Protein AF-A0AA39RZ47-F1 (afdb_monomer_lite)

Secondary structure (DSSP, 8-state):
--------THHHHHHHHHHHHHHHHHHHSHHHHHHHHHTTS-TTSHHHHHHHHHHHHHHHHHHHHHHHHIIIIIHHHHHHT-HHHHHHHHHHHHHHHHHHHHHHTTTS--PPP-

Structure (mmCIF, N/CA/C/O backbone):
data_AF-A0AA39RZ47-F1
#
_entry.id   AF-A0AA39RZ47-F1
#
loop_
_atom_site.group_PDB
_atom_site.id
_atom_site.type_symbol
_atom_site.label_atom_id
_atom_site.label_alt_id
_atom_site.label_comp_id
_atom_site.label_asym_id
_atom_site.label_entity_id
_atom_site.label_seq_id
_atom_site.pdbx_PDB_ins_code
_atom_site.Cartn_x
_atom_site.Cartn_y
_atom_site.Cartn_z
_atom_site.occupancy
_atom_site.B_iso_or_equiv
_atom_site.auth_seq_id
_atom_site.auth_comp_id
_atom_site.auth_asym_id
_atom_site.auth_atom_id
_atom_site.pdbx_PDB_model_num
ATOM 1 N N . MET A 1 1 ? 24.310 14.479 -41.919 1.00 37.38 1 MET A N 1
ATOM 2 C CA . MET A 1 1 ? 23.010 13.795 -42.087 1.00 37.38 1 MET A CA 1
ATOM 3 C C . MET A 1 1 ? 22.338 13.741 -40.722 1.00 37.38 1 MET A C 1
ATOM 5 O O . MET A 1 1 ? 22.718 12.920 -39.905 1.00 37.38 1 MET A O 1
ATOM 9 N N . GLN A 1 2 ? 21.445 14.691 -40.427 1.00 43.50 2 GLN A N 1
ATOM 10 C CA . GLN A 1 2 ? 20.649 14.699 -39.196 1.00 43.50 2 GLN A CA 1
ATOM 11 C C . GLN A 1 2 ? 19.280 14.099 -39.512 1.00 43.50 2 GLN A C 1
ATOM 13 O O . GLN A 1 2 ? 18.499 14.689 -40.256 1.00 43.50 2 GLN A O 1
ATOM 18 N N . THR A 1 3 ? 19.000 12.914 -38.982 1.00 48.84 3 THR A N 1
ATOM 19 C CA . THR A 1 3 ? 17.660 12.328 -39.005 1.00 48.84 3 THR A CA 1
ATOM 20 C C . THR A 1 3 ? 16.803 13.084 -37.996 1.00 48.84 3 THR A C 1
ATOM 22 O O . THR A 1 3 ? 17.005 12.964 -36.789 1.00 48.84 3 THR A O 1
ATOM 25 N N . ARG A 1 4 ? 15.864 13.909 -38.478 1.00 47.72 4 ARG A N 1
ATOM 26 C CA . ARG A 1 4 ? 14.827 14.503 -37.626 1.00 47.72 4 ARG A CA 1
ATOM 27 C C . ARG A 1 4 ? 14.024 13.363 -36.996 1.00 47.72 4 ARG A C 1
ATOM 29 O O . ARG A 1 4 ? 13.231 12.723 -37.680 1.00 47.72 4 ARG A O 1
ATOM 36 N N . HIS A 1 5 ? 14.228 13.115 -35.707 1.00 53.06 5 HIS A N 1
ATOM 37 C CA . HIS A 1 5 ? 13.298 12.321 -34.917 1.00 53.06 5 HIS A CA 1
ATOM 38 C C . HIS A 1 5 ? 11.962 13.067 -34.915 1.00 53.06 5 HIS A C 1
ATOM 40 O O . HIS A 1 5 ? 11.872 14.185 -34.410 1.00 53.06 5 HIS A O 1
ATOM 46 N N . HIS A 1 6 ? 10.937 12.484 -35.530 1.00 51.72 6 HIS A N 1
ATOM 47 C CA . HIS A 1 6 ? 9.568 12.956 -35.376 1.00 51.72 6 HIS A CA 1
ATOM 48 C C . HIS A 1 6 ? 9.210 12.716 -33.904 1.00 51.72 6 HIS A C 1
ATOM 50 O O . HIS A 1 6 ? 8.929 11.586 -33.510 1.00 51.72 6 HIS A O 1
ATOM 56 N N . VAL A 1 7 ? 9.346 13.742 -33.058 1.00 60.72 7 VAL A N 1
ATOM 57 C CA . VAL A 1 7 ? 9.011 13.644 -31.635 1.00 60.72 7 VAL A CA 1
ATOM 58 C C . VAL A 1 7 ? 7.504 13.440 -31.559 1.00 60.72 7 VAL A C 1
ATOM 60 O O . VAL A 1 7 ? 6.725 14.379 -31.699 1.00 60.72 7 VAL A O 1
ATOM 63 N N . SER A 1 8 ? 7.088 12.185 -31.411 1.00 63.25 8 SER A N 1
ATOM 64 C CA . SER A 1 8 ? 5.713 11.827 -31.090 1.00 63.25 8 SER A CA 1
ATOM 65 C C . SER A 1 8 ? 5.390 12.431 -29.722 1.00 63.25 8 SER A C 1
ATOM 67 O O . SER A 1 8 ? 5.779 11.884 -28.691 1.00 63.25 8 SER A O 1
ATOM 69 N N . THR A 1 9 ? 4.679 13.560 -29.706 1.00 70.44 9 THR A N 1
ATOM 70 C CA . THR A 1 9 ? 4.239 14.247 -28.479 1.00 70.44 9 THR A CA 1
ATOM 71 C C . THR A 1 9 ? 3.333 13.372 -27.614 1.00 70.44 9 THR A C 1
ATOM 73 O O . THR A 1 9 ? 3.217 13.602 -26.417 1.00 70.44 9 THR A O 1
ATOM 76 N N . THR A 1 10 ? 2.738 12.325 -28.189 1.00 76.38 10 THR A N 1
ATOM 77 C CA . THR A 1 10 ? 1.824 11.405 -27.509 1.00 76.38 10 THR A CA 1
ATOM 78 C C . THR A 1 10 ? 2.497 10.600 -26.394 1.00 76.38 10 THR A C 1
ATOM 80 O O . THR A 1 10 ? 1.900 10.417 -25.340 1.00 76.38 10 THR A O 1
ATOM 83 N N . GLN A 1 11 ? 3.743 10.151 -26.580 1.00 79.62 11 GLN A N 1
ATOM 84 C CA . GLN A 1 11 ? 4.447 9.320 -25.591 1.00 79.62 11 GLN A CA 1
ATOM 85 C C . GLN A 1 11 ? 4.677 10.038 -24.245 1.00 79.62 11 GLN A C 1
ATOM 87 O O . GLN A 1 11 ? 4.259 9.498 -23.220 1.00 79.62 11 GLN A O 1
ATOM 92 N N . PRO A 1 12 ? 5.265 11.251 -24.199 1.00 85.19 12 PRO A N 1
ATOM 93 C CA . PRO A 1 12 ? 5.453 11.962 -22.935 1.00 85.19 12 PRO A CA 1
ATOM 94 C C . PRO A 1 12 ? 4.130 12.418 -22.305 1.00 85.19 12 PRO A C 1
ATOM 96 O O . PRO A 1 12 ? 4.015 12.428 -21.083 1.00 85.19 12 PRO A O 1
ATOM 99 N N . THR A 1 13 ? 3.110 12.761 -23.101 1.00 87.44 13 THR A N 1
ATOM 100 C CA . THR A 1 13 ? 1.794 13.146 -22.566 1.00 87.44 13 THR A CA 1
ATOM 101 C C . THR A 1 13 ? 1.115 11.991 -21.835 1.00 87.44 13 THR A C 1
ATOM 103 O O . THR A 1 13 ? 0.609 12.197 -20.735 1.00 87.44 13 THR A O 1
ATOM 106 N N . VAL A 1 14 ? 1.141 10.784 -22.407 1.00 88.56 14 VAL A N 1
ATOM 107 C CA . VAL A 1 14 ? 0.573 9.588 -21.763 1.00 88.56 14 VAL A CA 1
ATOM 108 C C . VAL A 1 14 ? 1.311 9.282 -20.458 1.00 88.56 14 VAL A C 1
ATOM 110 O O . VAL A 1 14 ? 0.671 9.138 -19.422 1.00 88.56 14 VAL A O 1
ATOM 113 N N . MET A 1 15 ? 2.647 9.326 -20.462 1.00 86.44 15 MET A N 1
ATOM 114 C CA . MET A 1 15 ? 3.446 9.120 -19.245 1.00 86.44 15 MET A CA 1
ATOM 115 C C . MET A 1 15 ? 3.107 10.125 -18.134 1.00 86.44 15 MET A C 1
ATOM 117 O O . MET A 1 15 ? 2.984 9.749 -16.971 1.00 86.44 15 MET A O 1
ATOM 121 N N . LEU A 1 16 ? 2.933 11.407 -18.473 1.00 90.81 16 LEU A N 1
ATOM 122 C CA . LEU A 1 16 ? 2.564 12.437 -17.497 1.00 90.81 16 LEU A CA 1
ATOM 123 C C . LEU A 1 16 ? 1.147 12.236 -16.944 1.00 90.81 16 LEU A C 1
ATOM 125 O O . LEU A 1 16 ? 0.925 12.449 -15.750 1.00 90.81 16 LEU A O 1
ATOM 129 N N . MET A 1 17 ? 0.200 11.809 -17.782 1.00 92.69 17 MET A N 1
ATOM 130 C CA . MET A 1 17 ? -1.153 11.465 -17.337 1.00 92.69 17 MET A CA 1
ATOM 131 C C . MET A 1 17 ? -1.136 10.276 -16.369 1.00 92.69 17 MET A C 1
ATOM 133 O O . MET A 1 17 ? -1.723 10.368 -15.289 1.00 92.69 17 MET A O 1
ATOM 137 N N . ASP A 1 18 ? -0.415 9.205 -16.704 1.00 88.12 18 ASP A N 1
ATOM 138 C CA . ASP A 1 18 ? -0.309 8.004 -15.868 1.00 88.12 18 ASP A CA 1
ATOM 139 C C . ASP A 1 18 ? 0.329 8.310 -14.504 1.00 88.12 18 ASP A C 1
ATOM 141 O O . ASP A 1 18 ? -0.173 7.886 -13.458 1.00 88.12 18 ASP A O 1
ATOM 145 N N . LEU A 1 19 ? 1.394 9.118 -14.486 1.00 88.38 19 LEU A N 1
ATOM 146 C CA . LEU A 1 19 ? 2.033 9.580 -13.249 1.00 88.38 19 LEU A CA 1
ATOM 147 C C . LEU A 1 19 ? 1.099 10.460 -12.404 1.00 88.38 19 LEU A C 1
ATOM 149 O O . LEU A 1 19 ? 1.082 10.343 -11.173 1.00 88.38 19 LEU A O 1
ATOM 153 N N . GLY A 1 20 ? 0.296 11.311 -13.048 1.00 93.00 20 GLY A N 1
ATOM 154 C CA . GLY A 1 20 ? -0.728 12.116 -12.383 1.00 93.00 20 GLY A CA 1
ATOM 155 C C . GLY A 1 20 ? -1.781 11.246 -11.691 1.00 93.00 20 GLY A C 1
ATOM 156 O O . GLY A 1 20 ? -2.050 11.422 -10.500 1.00 93.00 20 GLY A O 1
ATOM 157 N N . LEU A 1 21 ? -2.314 10.247 -12.397 1.00 89.50 21 LEU A N 1
ATOM 158 C CA . LEU A 1 21 ? -3.287 9.293 -11.853 1.00 89.50 21 LEU A CA 1
ATOM 159 C C . LEU A 1 21 ? -2.702 8.455 -10.704 1.00 89.50 21 LEU A C 1
ATOM 161 O O . LEU A 1 21 ? -3.349 8.285 -9.665 1.00 89.50 21 LEU A O 1
ATOM 165 N N . LEU A 1 22 ? -1.460 7.978 -10.840 1.00 87.81 22 LEU A N 1
ATOM 166 C CA . LEU A 1 22 ? -0.765 7.219 -9.795 1.00 87.81 22 LEU A CA 1
ATOM 167 C C . LEU A 1 22 ? -0.558 8.047 -8.517 1.00 87.81 22 LEU A C 1
ATOM 169 O O . LEU A 1 22 ? -0.702 7.529 -7.402 1.00 87.81 22 LEU A O 1
ATOM 173 N N . SER A 1 23 ? -0.250 9.335 -8.675 1.00 88.75 23 SER A N 1
ATOM 174 C CA . SER A 1 23 ? -0.071 10.268 -7.562 1.00 88.75 23 SER A CA 1
ATOM 175 C C . SER A 1 23 ? -1.383 10.499 -6.815 1.00 88.75 23 SER A C 1
ATOM 177 O O . SER A 1 23 ? -1.416 10.405 -5.586 1.00 88.75 23 SER A O 1
ATOM 179 N N . ILE A 1 24 ? -2.487 10.719 -7.536 1.00 90.19 24 ILE A N 1
ATOM 180 C CA . ILE A 1 24 ? -3.821 10.870 -6.934 1.00 90.19 24 ILE A CA 1
ATOM 181 C C . ILE A 1 24 ? -4.193 9.608 -6.144 1.00 90.19 24 ILE A C 1
ATOM 183 O O . ILE A 1 24 ? -4.584 9.700 -4.978 1.00 90.19 24 ILE A O 1
ATOM 187 N N . ARG A 1 25 ? -3.986 8.419 -6.728 1.00 84.00 25 ARG A N 1
ATOM 188 C CA . ARG A 1 25 ? -4.255 7.133 -6.063 1.00 84.00 25 ARG A CA 1
ATOM 189 C C . ARG A 1 25 ? -3.485 6.984 -4.749 1.00 84.00 25 ARG A C 1
ATOM 191 O O . ARG A 1 25 ? -4.061 6.600 -3.735 1.00 84.00 25 ARG A O 1
ATOM 198 N N . SER A 1 26 ? -2.188 7.283 -4.762 1.00 81.44 26 SER A N 1
ATOM 199 C CA . SER A 1 26 ? -1.297 7.049 -3.614 1.00 81.44 26 SER A CA 1
ATOM 200 C C . SER A 1 26 ? -1.620 7.937 -2.408 1.00 81.44 26 SER A C 1
ATOM 202 O O . SER A 1 26 ? -1.397 7.530 -1.265 1.00 81.44 26 SER A O 1
ATOM 204 N N . ASN A 1 27 ? -2.166 9.129 -2.659 1.00 82.94 27 ASN A N 1
ATOM 205 C CA . ASN A 1 27 ? -2.576 10.072 -1.621 1.00 82.94 27 ASN A CA 1
ATOM 206 C C . ASN A 1 27 ? -4.019 9.831 -1.146 1.00 82.94 27 ASN A C 1
ATOM 208 O O . ASN A 1 27 ? -4.309 10.013 0.033 1.00 82.94 27 ASN A O 1
ATOM 212 N N . GLY A 1 28 ? -4.909 9.366 -2.028 1.00 80.44 28 GLY A N 1
ATOM 213 C CA . GLY A 1 28 ? -6.326 9.169 -1.711 1.00 80.44 28 GLY A CA 1
ATOM 214 C C . GLY A 1 28 ? -6.635 7.978 -0.797 1.00 80.44 28 GLY A C 1
ATOM 215 O O . GLY A 1 28 ? -7.637 8.016 -0.094 1.00 80.44 28 GLY A O 1
ATOM 216 N N . ILE A 1 29 ? -5.793 6.934 -0.770 1.00 80.81 29 ILE A N 1
ATOM 217 C CA . ILE A 1 29 ? -6.080 5.690 -0.019 1.00 80.81 29 ILE A CA 1
ATOM 218 C C . ILE A 1 29 ? -5.845 5.820 1.493 1.00 80.81 29 ILE A C 1
ATOM 220 O O . ILE A 1 29 ? -6.579 5.271 2.313 1.00 80.81 29 ILE A O 1
ATOM 224 N N . ARG A 1 30 ? -4.816 6.577 1.872 1.00 77.00 30 ARG A N 1
ATOM 225 C CA . ARG A 1 30 ? -4.319 6.664 3.250 1.00 77.00 30 ARG A CA 1
ATOM 226 C C . ARG A 1 30 ? -5.303 7.279 4.263 1.00 77.00 30 ARG A C 1
ATOM 228 O O . ARG A 1 30 ? -5.373 6.737 5.364 1.00 77.00 30 ARG A O 1
ATOM 235 N N . PRO A 1 31 ? -6.055 8.359 3.960 1.00 80.94 31 PRO A N 1
ATOM 236 C CA . PRO A 1 31 ? -6.888 9.015 4.969 1.00 80.94 31 PRO A CA 1
ATOM 237 C C . PRO A 1 31 ? -8.175 8.258 5.323 1.00 80.94 31 PRO A C 1
ATOM 239 O O . PRO A 1 31 ? -8.716 8.505 6.395 1.00 80.94 31 PRO A O 1
ATOM 242 N N . TYR A 1 32 ? -8.677 7.353 4.472 1.00 81.06 32 TYR A N 1
ATOM 243 C CA . TYR A 1 32 ? -9.939 6.650 4.749 1.00 81.06 32 TYR A CA 1
ATOM 244 C C . TYR A 1 32 ? -9.755 5.269 5.381 1.00 81.06 32 TYR A C 1
ATOM 246 O O . TYR A 1 32 ? -10.632 4.819 6.112 1.00 81.06 32 TYR A O 1
ATOM 254 N N . ILE A 1 33 ? -8.642 4.585 5.099 1.00 84.31 33 ILE A N 1
ATOM 255 C CA . ILE A 1 33 ? -8.501 3.166 5.448 1.00 84.31 33 ILE A CA 1
ATOM 256 C C . ILE A 1 33 ? -8.335 2.953 6.956 1.00 84.31 33 ILE A C 1
ATOM 258 O O . ILE A 1 33 ? -9.057 2.158 7.545 1.00 84.31 33 ILE A O 1
ATOM 262 N N . ILE A 1 34 ? -7.467 3.735 7.605 1.00 87.50 34 ILE A N 1
ATOM 263 C CA . ILE A 1 34 ? -7.174 3.573 9.036 1.00 87.50 34 ILE A CA 1
ATOM 264 C C . ILE A 1 34 ? -8.406 3.894 9.903 1.00 87.50 34 ILE A C 1
ATOM 266 O O . ILE A 1 34 ? -8.728 3.084 10.771 1.00 87.50 34 ILE A O 1
ATOM 270 N N . PRO A 1 35 ? -9.139 5.009 9.689 1.00 87.38 35 PRO A N 1
ATOM 271 C CA . PRO A 1 35 ? -10.361 5.267 10.449 1.00 87.38 35 PRO A CA 1
ATOM 272 C C . PRO A 1 35 ? -11.443 4.209 10.215 1.00 87.38 35 PRO A C 1
ATOM 274 O O . PRO A 1 35 ? -12.128 3.834 11.161 1.00 87.38 35 PRO A O 1
ATOM 277 N N . PHE A 1 36 ? -11.585 3.708 8.983 1.00 85.12 36 PHE A N 1
ATOM 278 C CA . PHE A 1 36 ? -1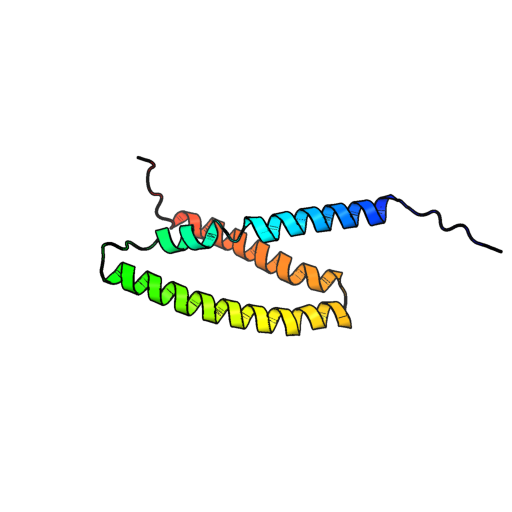2.544 2.650 8.664 1.00 85.12 36 PHE A CA 1
ATOM 279 C C . PHE A 1 36 ? -12.228 1.343 9.399 1.00 85.12 36 PHE A C 1
ATOM 281 O O . PHE A 1 36 ? -13.130 0.742 9.981 1.00 85.12 36 PHE A O 1
ATOM 288 N N . ASP A 1 37 ? -10.959 0.930 9.414 1.00 85.88 37 ASP A N 1
ATOM 289 C CA . ASP A 1 37 ? -10.522 -0.289 10.098 1.00 85.88 37 ASP A CA 1
ATOM 290 C C . ASP A 1 37 ? -10.674 -0.167 11.621 1.00 85.88 37 ASP A C 1
ATOM 292 O O . ASP A 1 37 ? -11.156 -1.090 12.276 1.00 85.88 37 ASP A O 1
ATOM 296 N N . VAL A 1 38 ? -10.338 0.993 12.196 1.00 87.56 38 VAL A N 1
ATOM 297 C CA . VAL A 1 38 ? -10.513 1.253 13.636 1.00 87.56 38 VAL A CA 1
ATOM 298 C C . VAL A 1 38 ? -11.993 1.306 14.025 1.00 87.56 38 VAL A C 1
ATOM 300 O O . VAL A 1 38 ? -12.349 0.831 15.100 1.00 87.56 38 VAL A O 1
ATOM 303 N N . ASN A 1 39 ? -12.872 1.799 13.146 1.00 86.50 39 ASN A N 1
ATOM 304 C CA . ASN A 1 39 ? -14.321 1.843 13.378 1.00 86.50 39 ASN A CA 1
ATOM 305 C C . ASN A 1 39 ? -14.969 0.445 13.474 1.00 86.50 39 ASN A C 1
ATOM 307 O O . ASN A 1 39 ? -16.143 0.334 13.818 1.00 86.50 39 ASN A O 1
ATOM 311 N N . GLN A 1 40 ? -14.234 -0.631 13.177 1.00 84.12 40 GLN A N 1
ATOM 312 C CA . GLN A 1 40 ? -14.709 -2.003 13.390 1.00 84.12 40 GLN A CA 1
ATOM 313 C C . GLN A 1 40 ? -14.656 -2.439 14.859 1.00 84.12 40 GLN A C 1
ATOM 315 O O . GLN A 1 40 ? -15.275 -3.440 15.216 1.00 84.12 40 GLN A O 1
ATOM 320 N N . PHE A 1 41 ? -13.929 -1.708 15.704 1.00 86.75 41 PHE A N 1
ATOM 321 C CA . PHE A 1 41 ? -13.775 -1.997 17.125 1.00 86.75 41 PHE A CA 1
ATOM 322 C C . PHE A 1 41 ? -14.592 -1.007 17.958 1.00 86.75 41 PHE A C 1
ATOM 324 O O . PHE A 1 41 ? -14.589 0.190 17.681 1.00 86.75 41 PHE A O 1
ATOM 331 N N . ASP A 1 42 ? -15.264 -1.491 19.004 1.00 87.06 42 ASP A N 1
ATOM 332 C CA . ASP A 1 42 ? -16.003 -0.634 19.935 1.00 87.06 42 ASP A CA 1
ATOM 333 C C . ASP A 1 42 ? -15.077 -0.126 21.061 1.00 87.06 42 ASP A C 1
ATOM 335 O O . ASP A 1 42 ? -14.700 -0.913 21.939 1.00 87.06 42 ASP A O 1
ATOM 339 N N . PRO A 1 43 ? -14.719 1.173 21.092 1.00 83.31 43 PRO A N 1
ATOM 340 C CA . PRO A 1 43 ? -13.807 1.721 22.094 1.00 83.31 43 PRO A CA 1
ATOM 341 C C . PRO A 1 43 ? -14.411 1.785 23.504 1.00 83.31 43 PRO A C 1
ATOM 343 O O . PRO A 1 43 ? -13.678 2.016 24.462 1.00 83.31 43 PRO A O 1
ATOM 346 N N . THR A 1 44 ? -15.728 1.604 23.652 1.00 86.12 44 THR A N 1
ATOM 347 C CA . THR A 1 44 ? -16.407 1.627 24.958 1.00 86.12 44 THR A CA 1
ATOM 348 C C . THR A 1 44 ? -16.233 0.322 25.737 1.00 86.12 44 THR A C 1
ATOM 350 O O . THR A 1 44 ? -16.464 0.284 26.946 1.00 86.12 44 THR A O 1
ATOM 353 N N . THR A 1 45 ? -15.774 -0.737 25.065 1.00 89.31 45 THR A N 1
ATOM 354 C CA . THR A 1 45 ? -15.485 -2.044 25.663 1.00 89.31 45 THR A CA 1
ATOM 355 C C . THR A 1 45 ? -13.985 -2.210 25.914 1.00 89.31 45 THR A C 1
ATOM 357 O O . THR A 1 45 ? -13.152 -1.795 25.105 1.00 89.31 45 THR A O 1
ATOM 360 N N . GLU A 1 46 ? -13.608 -2.859 27.021 1.00 87.88 46 GLU A N 1
ATOM 361 C CA . GLU A 1 46 ? -12.194 -3.143 27.320 1.00 87.88 46 GLU A CA 1
ATOM 362 C C . GLU A 1 46 ? -11.549 -4.021 26.229 1.00 87.88 46 GLU A C 1
ATOM 364 O O . GLU A 1 46 ? -10.382 -3.839 25.874 1.00 87.88 46 GLU A O 1
ATOM 369 N N . GLU A 1 47 ? -12.324 -4.946 25.656 1.00 87.00 47 GLU A N 1
ATOM 370 C CA . GLU A 1 47 ? -11.892 -5.813 24.557 1.00 87.00 47 GLU A CA 1
ATOM 371 C C . GLU A 1 47 ? -11.636 -5.026 23.265 1.00 87.00 47 GLU A C 1
ATOM 373 O O . GLU A 1 47 ? -10.600 -5.222 22.627 1.00 87.00 47 GLU A O 1
ATOM 378 N N . GLY A 1 48 ? -12.517 -4.088 22.901 1.00 86.50 48 GLY A N 1
ATOM 379 C CA . GLY A 1 48 ? -12.338 -3.252 21.715 1.00 86.50 48 GLY A CA 1
ATOM 380 C C . GLY A 1 48 ? -11.173 -2.270 21.849 1.00 86.50 48 GLY A C 1
ATOM 381 O O . GLY A 1 48 ? -10.382 -2.140 20.915 1.00 86.50 48 GLY A O 1
ATOM 382 N N . ALA A 1 49 ? -10.966 -1.670 23.027 1.00 87.12 49 ALA A N 1
ATOM 383 C 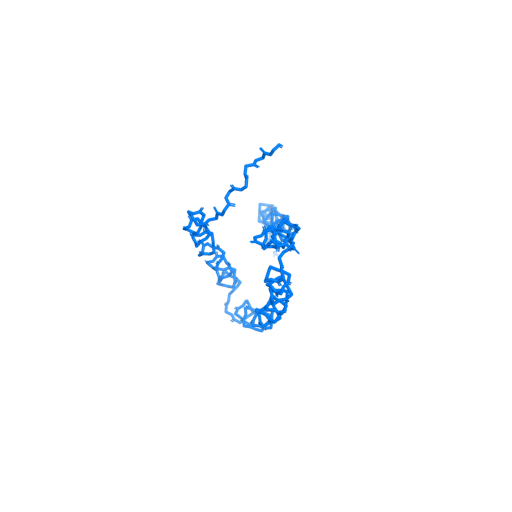CA . ALA A 1 49 ? -9.801 -0.820 23.291 1.00 87.12 49 ALA A CA 1
ATOM 384 C C . ALA A 1 49 ? -8.467 -1.590 23.165 1.00 87.12 49 ALA A C 1
ATOM 386 O O . ALA A 1 49 ? -7.510 -1.097 22.557 1.00 87.12 49 ALA A O 1
ATOM 387 N N . LYS A 1 50 ? -8.405 -2.831 23.674 1.00 91.00 50 LYS A N 1
ATOM 388 C CA . LYS A 1 50 ? -7.249 -3.728 23.473 1.00 91.00 50 LYS A CA 1
ATOM 389 C C . LYS A 1 50 ? -7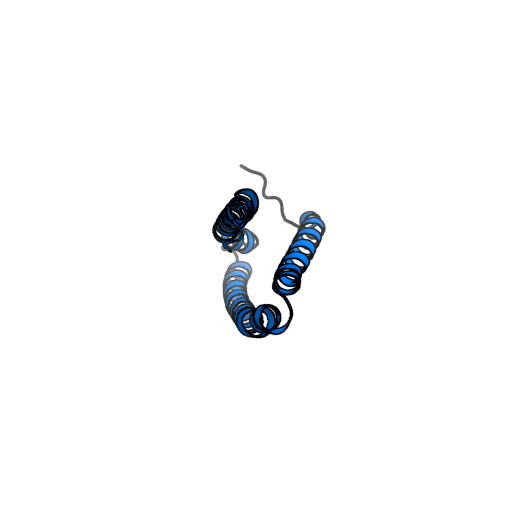.078 -4.119 22.002 1.00 91.00 50 LYS A C 1
ATOM 391 O O . LYS A 1 50 ? -5.946 -4.150 21.514 1.00 91.00 50 LYS A O 1
ATOM 396 N N . GLY A 1 51 ? -8.182 -4.370 21.296 1.00 88.81 51 GLY A N 1
ATOM 397 C CA . GLY A 1 51 ? -8.206 -4.670 19.863 1.00 88.81 51 GLY A CA 1
ATOM 398 C C . GLY A 1 51 ? -7.588 -3.558 19.015 1.00 88.81 51 GLY A C 1
ATOM 399 O O . GLY A 1 51 ? -6.716 -3.838 18.196 1.00 88.81 51 GLY A O 1
ATOM 400 N N . ILE A 1 52 ? -7.941 -2.296 19.281 1.00 89.44 52 ILE A N 1
ATOM 401 C CA . ILE A 1 52 ? -7.384 -1.123 18.584 1.00 89.44 52 ILE A CA 1
ATOM 402 C C . ILE A 1 52 ? -5.866 -1.019 18.795 1.00 89.44 52 ILE A C 1
ATOM 404 O O . ILE A 1 52 ? -5.117 -0.811 17.840 1.00 89.44 52 ILE A O 1
ATOM 408 N N . ASN A 1 53 ? -5.382 -1.197 20.028 1.00 89.38 53 ASN A N 1
ATOM 409 C CA . ASN A 1 53 ? -3.945 -1.128 20.307 1.00 89.38 53 ASN A CA 1
ATOM 410 C C . ASN A 1 53 ? -3.167 -2.265 19.616 1.00 89.38 53 ASN A C 1
ATOM 412 O O . ASN A 1 53 ? -2.108 -2.042 19.027 1.00 89.38 53 ASN A O 1
ATOM 416 N N . SER A 1 54 ? -3.717 -3.484 19.636 1.00 90.75 54 SER A N 1
ATOM 417 C CA . SER A 1 54 ? -3.138 -4.629 18.924 1.00 90.75 54 SER A CA 1
ATOM 418 C C . SER A 1 54 ? -3.138 -4.417 17.407 1.00 90.75 54 SER A C 1
ATOM 420 O O . SER A 1 54 ? -2.140 -4.716 16.750 1.00 90.75 54 SER A O 1
ATOM 422 N N . PHE A 1 55 ? -4.211 -3.834 16.861 1.00 90.81 55 PHE A N 1
ATOM 423 C CA . PHE A 1 55 ? -4.316 -3.477 15.449 1.00 90.81 55 PHE A CA 1
ATOM 424 C C . PHE A 1 55 ? -3.183 -2.542 15.026 1.00 90.81 55 PHE A C 1
ATOM 426 O O . PHE A 1 55 ? -2.473 -2.854 14.073 1.00 90.81 55 PHE A O 1
ATOM 433 N N . PHE A 1 56 ? -2.951 -1.445 15.755 1.00 90.56 56 PHE A N 1
ATOM 434 C CA . PHE A 1 56 ? -1.864 -0.521 15.421 1.00 90.56 56 PHE A CA 1
ATOM 435 C C . PHE A 1 56 ? -0.491 -1.188 15.501 1.00 90.56 56 PHE A C 1
ATOM 437 O O . PHE A 1 56 ? 0.320 -1.005 14.593 1.00 90.56 56 PHE A O 1
ATOM 444 N N . TYR A 1 57 ? -0.235 -1.995 16.533 1.00 92.75 57 TYR A N 1
ATOM 445 C CA . TYR A 1 57 ? 1.026 -2.728 16.657 1.00 92.75 57 TYR A CA 1
ATOM 446 C C . TYR A 1 57 ? 1.286 -3.623 15.433 1.00 92.75 57 TYR A C 1
ATOM 448 O O . TYR A 1 57 ? 2.305 -3.475 14.757 1.00 92.75 57 TYR A O 1
ATOM 456 N N . TRP A 1 58 ? 0.329 -4.489 15.085 1.00 92.94 58 TRP A N 1
ATOM 457 C CA . TRP A 1 58 ? 0.446 -5.375 13.924 1.00 92.94 58 TRP A CA 1
ATOM 458 C C . TRP A 1 58 ? 0.494 -4.616 12.595 1.00 92.94 58 TRP A C 1
ATOM 460 O O . TRP A 1 58 ? 1.244 -5.000 11.694 1.00 92.94 58 TRP A O 1
ATOM 470 N N . TYR A 1 59 ? -0.255 -3.522 12.465 1.00 91.56 59 TYR A N 1
ATOM 471 C CA . TYR A 1 59 ? -0.241 -2.671 11.279 1.00 91.56 59 TYR A CA 1
ATOM 472 C C . TYR A 1 59 ? 1.158 -2.093 11.020 1.00 91.56 59 TYR A C 1
ATOM 474 O O . TYR A 1 59 ? 1.692 -2.238 9.920 1.00 91.56 59 TYR A O 1
ATOM 482 N N . TYR A 1 60 ? 1.806 -1.505 12.031 1.00 92.44 60 TYR A N 1
ATOM 483 C CA . TYR A 1 60 ? 3.150 -0.941 11.863 1.00 92.44 60 TYR A CA 1
ATOM 484 C C . TYR A 1 60 ? 4.207 -2.011 11.583 1.00 92.44 60 TYR A C 1
ATOM 486 O O . TYR A 1 60 ? 5.072 -1.807 10.724 1.00 92.44 60 TYR A O 1
ATOM 494 N N . THR A 1 61 ? 4.130 -3.165 12.251 1.00 95.50 61 THR A N 1
ATOM 495 C CA . THR A 1 61 ? 5.047 -4.284 11.993 1.00 95.50 61 THR A CA 1
ATOM 496 C C . THR A 1 61 ? 4.913 -4.793 10.558 1.00 95.50 61 THR A C 1
ATOM 498 O O . THR A 1 61 ? 5.913 -4.904 9.849 1.00 95.50 61 THR A O 1
ATOM 501 N N . THR A 1 62 ? 3.689 -5.056 10.094 1.00 94.06 62 THR A N 1
ATOM 502 C CA . THR A 1 62 ? 3.446 -5.591 8.744 1.00 94.06 62 THR A CA 1
ATOM 503 C C . THR A 1 62 ? 3.823 -4.594 7.652 1.00 94.06 62 THR A C 1
ATOM 505 O O . THR A 1 62 ? 4.524 -4.971 6.715 1.00 94.06 62 THR A O 1
ATOM 508 N N . ILE A 1 63 ? 3.455 -3.315 7.788 1.00 92.56 63 ILE A N 1
ATOM 509 C CA . ILE A 1 63 ? 3.833 -2.268 6.828 1.00 92.56 63 ILE A CA 1
ATOM 510 C C . ILE A 1 63 ? 5.351 -2.127 6.728 1.00 92.56 63 ILE A C 1
ATOM 512 O O . ILE A 1 63 ? 5.877 -2.016 5.622 1.00 92.56 63 ILE A O 1
ATOM 516 N N . THR A 1 64 ? 6.068 -2.183 7.851 1.00 95.44 64 THR A N 1
ATOM 517 C CA . THR A 1 64 ? 7.536 -2.107 7.847 1.00 95.44 64 THR A CA 1
ATOM 518 C C . THR A 1 64 ? 8.146 -3.265 7.055 1.00 95.44 64 THR A C 1
ATOM 520 O O . THR A 1 64 ? 8.995 -3.042 6.193 1.00 95.44 64 THR A O 1
ATOM 523 N N . VAL A 1 65 ? 7.673 -4.494 7.278 1.00 96.06 65 VAL A N 1
ATOM 524 C CA . VAL A 1 65 ? 8.131 -5.679 6.533 1.00 96.06 65 VAL A CA 1
ATOM 525 C C . VAL A 1 65 ? 7.806 -5.563 5.041 1.00 96.06 65 VAL A C 1
ATOM 527 O O . VAL A 1 65 ? 8.671 -5.811 4.202 1.00 96.06 65 VAL A O 1
ATOM 530 N N . VAL A 1 66 ? 6.589 -5.139 4.691 1.00 93.62 66 VAL A N 1
ATOM 531 C CA . VAL A 1 66 ? 6.173 -4.952 3.292 1.00 93.62 66 VAL A CA 1
ATOM 532 C C . VAL A 1 66 ? 7.033 -3.901 2.595 1.00 93.62 66 VAL A C 1
ATOM 534 O O . VAL A 1 66 ? 7.444 -4.120 1.455 1.00 93.62 66 VAL A O 1
ATOM 537 N N . ILE A 1 67 ? 7.338 -2.785 3.263 1.00 93.94 67 ILE A N 1
ATOM 538 C CA . ILE A 1 67 ? 8.210 -1.743 2.713 1.00 93.94 67 ILE A CA 1
ATOM 539 C C . ILE A 1 67 ? 9.604 -2.312 2.459 1.00 93.94 67 ILE A C 1
ATOM 541 O O . ILE A 1 67 ? 10.088 -2.153 1.347 1.00 93.94 67 ILE A O 1
ATOM 545 N N . LEU A 1 68 ? 10.208 -3.022 3.418 1.00 95.62 68 LEU A N 1
ATOM 546 C CA . LEU A 1 68 ? 11.531 -3.641 3.243 1.00 95.62 68 LEU A CA 1
ATOM 547 C C . LEU A 1 68 ? 11.574 -4.594 2.040 1.00 95.62 68 LEU A C 1
ATOM 549 O O . LEU A 1 68 ? 12.504 -4.542 1.233 1.00 95.62 68 LEU A O 1
ATOM 553 N N . ILE A 1 69 ? 10.553 -5.442 1.893 1.00 93.31 69 ILE A N 1
ATOM 554 C CA . ILE A 1 69 ? 10.454 -6.372 0.762 1.00 93.31 69 ILE A CA 1
ATOM 555 C C . ILE A 1 69 ? 10.280 -5.599 -0.545 1.00 93.31 69 ILE A C 1
ATOM 557 O O . ILE A 1 69 ? 10.958 -5.889 -1.524 1.00 93.31 69 ILE A O 1
ATOM 561 N N . THR A 1 70 ? 9.404 -4.596 -0.571 1.00 92.06 70 THR A N 1
ATOM 562 C CA . THR A 1 70 ? 9.107 -3.820 -1.782 1.00 92.06 70 THR A CA 1
ATOM 563 C C . THR A 1 70 ? 10.328 -3.029 -2.244 1.00 92.06 70 THR A C 1
ATOM 565 O O . THR A 1 70 ? 10.695 -3.090 -3.415 1.00 92.06 70 THR A O 1
ATOM 568 N N . THR A 1 71 ? 11.001 -2.327 -1.332 1.00 91.69 71 THR A N 1
ATOM 569 C CA . THR A 1 71 ? 12.182 -1.518 -1.660 1.00 91.69 71 THR A CA 1
ATOM 570 C C . THR A 1 71 ? 13.389 -2.358 -2.060 1.00 91.69 71 THR A C 1
ATOM 572 O O . THR A 1 71 ? 14.251 -1.848 -2.765 1.00 91.69 71 THR A O 1
ATOM 575 N N . THR A 1 72 ? 13.449 -3.633 -1.664 1.00 92.38 72 THR A N 1
ATOM 576 C CA . THR A 1 72 ? 14.548 -4.534 -2.041 1.00 92.38 72 THR A CA 1
ATOM 577 C C . THR A 1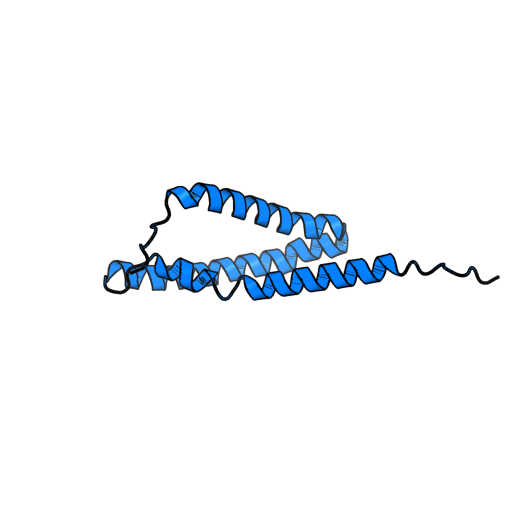 72 ? 14.202 -5.349 -3.287 1.00 92.38 72 THR A C 1
ATOM 579 O O . THR A 1 72 ? 14.880 -5.263 -4.305 1.00 92.38 72 THR A O 1
ATOM 582 N N . MET A 1 73 ? 13.124 -6.133 -3.235 1.00 90.12 73 MET A N 1
ATOM 583 C CA . MET A 1 73 ? 12.774 -7.117 -4.260 1.00 90.12 73 MET A CA 1
ATOM 584 C C . MET A 1 73 ? 12.141 -6.478 -5.498 1.00 90.12 73 MET A C 1
ATOM 586 O O . MET A 1 73 ? 12.542 -6.787 -6.617 1.00 90.12 73 MET A O 1
ATOM 590 N N . VAL A 1 74 ? 11.162 -5.582 -5.324 1.00 88.75 74 VAL A N 1
ATOM 591 C CA . VAL A 1 74 ? 10.457 -4.976 -6.470 1.00 88.75 74 VAL A CA 1
ATOM 592 C C . VAL A 1 74 ? 11.383 -4.021 -7.214 1.00 88.75 74 VAL A C 1
ATOM 594 O O . VAL A 1 74 ? 11.430 -4.064 -8.441 1.00 88.75 74 VAL A O 1
ATOM 597 N N . VAL A 1 75 ? 12.173 -3.229 -6.485 1.00 90.69 75 VAL A N 1
ATOM 598 C CA . VAL A 1 75 ? 13.187 -2.349 -7.089 1.00 90.69 75 VAL A CA 1
ATOM 599 C C . VAL A 1 75 ? 14.234 -3.165 -7.847 1.00 90.69 75 VAL A C 1
ATOM 601 O O . VAL A 1 75 ? 14.562 -2.817 -8.977 1.00 90.69 75 VAL A O 1
ATOM 604 N N . TYR A 1 76 ? 14.692 -4.294 -7.293 1.00 91.19 76 TYR A N 1
ATOM 605 C CA . TYR A 1 76 ? 15.610 -5.188 -8.002 1.00 91.19 76 TYR A CA 1
ATOM 606 C C . TYR A 1 76 ? 15.019 -5.705 -9.322 1.00 91.19 76 TYR A C 1
ATOM 608 O O . TYR A 1 76 ? 15.704 -5.702 -10.341 1.00 91.19 76 TYR A O 1
ATOM 616 N N . ILE A 1 77 ? 13.745 -6.110 -9.342 1.00 90.50 77 ILE A N 1
ATOM 617 C CA . ILE A 1 77 ? 13.071 -6.585 -10.565 1.00 90.50 77 ILE A CA 1
ATOM 618 C C . ILE A 1 77 ? 12.911 -5.454 -11.592 1.00 90.50 77 ILE A C 1
ATOM 620 O O . ILE A 1 77 ? 13.114 -5.674 -12.789 1.00 90.50 77 ILE A O 1
ATOM 624 N N . GLN A 1 78 ? 12.565 -4.249 -11.132 1.00 88.38 78 GLN A N 1
ATOM 625 C CA . GLN A 1 78 ? 12.423 -3.066 -11.985 1.00 88.38 78 GLN A CA 1
ATOM 626 C C . GLN A 1 78 ? 13.744 -2.675 -12.655 1.00 88.38 78 GLN A C 1
ATOM 628 O O . GL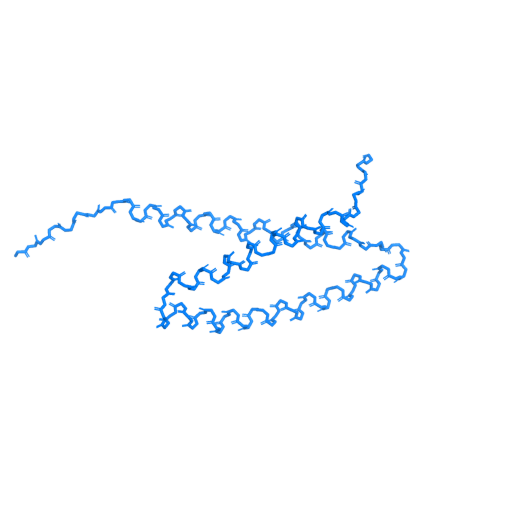N A 1 78 ? 13.727 -2.311 -13.829 1.00 88.38 78 GLN A O 1
ATOM 633 N N . ASP A 1 79 ? 14.858 -2.760 -11.924 1.00 90.56 79 ASP A N 1
ATOM 634 C CA . ASP A 1 79 ? 16.188 -2.369 -12.402 1.00 90.56 79 ASP A CA 1
ATOM 635 C C . ASP A 1 79 ? 16.856 -3.455 -13.266 1.00 90.56 79 ASP A C 1
ATOM 637 O O . ASP A 1 79 ? 17.426 -3.157 -14.312 1.00 90.56 79 ASP A O 1
ATOM 641 N N . SER A 1 80 ? 16.743 -4.731 -12.875 1.00 89.69 80 SER A N 1
ATOM 642 C CA . SER A 1 80 ? 17.477 -5.833 -13.522 1.00 89.69 80 SER A CA 1
ATOM 643 C C . SER A 1 80 ? 16.733 -6.539 -14.660 1.00 89.69 80 SER A C 1
ATOM 645 O O . SER A 1 80 ? 17.382 -7.074 -15.559 1.00 89.69 80 SER A O 1
ATOM 647 N N . MET A 1 81 ? 15.395 -6.586 -14.633 1.00 86.44 81 MET A N 1
ATOM 648 C CA . MET A 1 81 ? 14.607 -7.381 -15.586 1.00 86.44 81 MET A CA 1
ATOM 649 C C . MET A 1 81 ? 13.800 -6.505 -16.539 1.00 86.44 81 MET A C 1
ATOM 651 O O . MET A 1 81 ? 14.037 -6.503 -17.746 1.00 86.44 81 MET A O 1
ATOM 655 N N . SER A 1 82 ? 12.796 -5.801 -16.015 1.00 87.44 82 SER A N 1
ATOM 656 C CA . SER A 1 82 ? 11.935 -4.932 -16.813 1.00 87.44 82 SER A CA 1
ATOM 657 C C . SER A 1 82 ? 11.048 -4.074 -15.925 1.00 87.44 82 SER A C 1
ATOM 659 O O . SER A 1 82 ? 10.419 -4.563 -14.982 1.00 87.44 82 SER A O 1
ATOM 661 N N . TRP A 1 83 ? 10.893 -2.812 -16.321 1.00 84.00 83 TRP A N 1
ATOM 662 C CA . TRP A 1 83 ? 9.909 -1.908 -15.737 1.00 84.00 83 TRP A CA 1
ATOM 663 C C . TRP A 1 83 ? 8.486 -2.479 -15.809 1.00 84.00 83 TRP A C 1
ATOM 665 O O . TRP A 1 83 ? 7.767 -2.422 -14.817 1.00 84.00 83 TRP A O 1
ATOM 675 N N . ALA A 1 84 ? 8.090 -3.097 -16.928 1.00 84.75 84 ALA A N 1
ATOM 676 C CA . ALA A 1 84 ? 6.725 -3.599 -17.117 1.00 84.75 84 ALA A CA 1
ATOM 677 C C . ALA A 1 84 ? 6.334 -4.661 -16.070 1.00 84.75 84 ALA A C 1
ATOM 679 O O . ALA A 1 84 ? 5.290 -4.545 -15.430 1.00 84.75 84 ALA A O 1
ATOM 680 N N . ILE A 1 85 ? 7.214 -5.638 -15.830 1.00 85.62 85 ILE A N 1
ATOM 681 C CA . ILE A 1 85 ? 6.996 -6.724 -14.857 1.00 85.62 85 ILE A CA 1
ATOM 682 C C . ILE A 1 85 ? 6.973 -6.165 -13.425 1.00 85.62 85 ILE A C 1
ATOM 684 O O . ILE A 1 85 ? 6.166 -6.574 -12.590 1.00 85.62 85 ILE A O 1
ATOM 688 N N . GLY A 1 86 ? 7.820 -5.171 -13.143 1.00 85.31 86 GLY A N 1
ATOM 689 C CA . GLY A 1 86 ? 7.859 -4.508 -11.844 1.00 85.31 86 GLY A CA 1
ATOM 690 C C . GLY A 1 86 ? 6.568 -3.765 -11.472 1.00 85.31 86 GLY A C 1
ATOM 691 O O . GLY A 1 86 ? 6.250 -3.679 -10.287 1.00 85.31 86 GLY A O 1
ATOM 692 N N . PHE A 1 87 ? 5.801 -3.255 -12.444 1.00 85.00 87 PHE A N 1
ATOM 693 C CA . PHE A 1 87 ? 4.478 -2.651 -12.194 1.00 85.00 87 PHE A CA 1
ATOM 694 C C . PHE A 1 87 ? 3.332 -3.662 -12.181 1.00 85.00 87 PHE A C 1
ATOM 696 O O . PHE A 1 87 ? 2.293 -3.406 -11.562 1.00 85.00 87 PHE A O 1
ATOM 703 N N . GLU A 1 88 ? 3.509 -4.814 -12.819 1.00 88.31 88 GLU A N 1
ATOM 704 C CA . GLU A 1 88 ? 2.513 -5.881 -12.828 1.00 88.31 88 GLU A CA 1
ATOM 705 C C . GLU A 1 88 ? 2.323 -6.483 -11.429 1.00 88.31 88 GLU A C 1
ATOM 707 O O . GLU A 1 88 ? 1.188 -6.665 -10.987 1.00 88.31 88 GLU A O 1
ATOM 712 N N . ILE A 1 89 ? 3.416 -6.685 -10.681 1.00 88.50 89 ILE A N 1
ATOM 713 C CA . ILE A 1 89 ? 3.381 -7.285 -9.338 1.00 88.50 89 ILE A CA 1
ATOM 714 C C . ILE A 1 89 ? 2.471 -6.489 -8.371 1.00 88.50 89 ILE A C 1
ATOM 716 O O . ILE A 1 89 ? 1.519 -7.076 -7.845 1.00 88.50 89 ILE A O 1
ATOM 720 N N . PRO A 1 90 ? 2.653 -5.167 -8.150 1.00 87.38 90 PRO A N 1
ATOM 721 C CA . PRO A 1 90 ? 1.739 -4.387 -7.310 1.00 87.38 90 PRO A CA 1
ATOM 722 C C . PRO A 1 90 ? 0.305 -4.341 -7.847 1.00 87.38 90 PRO A C 1
ATOM 724 O O . PRO A 1 90 ? -0.647 -4.285 -7.067 1.00 87.38 90 PRO A O 1
ATOM 727 N N . THR A 1 91 ? 0.134 -4.358 -9.171 1.00 89.38 91 THR A N 1
ATOM 728 C CA . THR A 1 91 ? -1.188 -4.310 -9.811 1.00 89.38 91 THR A CA 1
ATOM 729 C C . THR A 1 91 ? -1.979 -5.587 -9.538 1.00 89.38 91 THR A C 1
ATOM 731 O O . THR A 1 91 ? -3.145 -5.511 -9.150 1.00 89.38 91 THR A O 1
ATOM 734 N N . MET A 1 92 ? -1.339 -6.752 -9.645 1.00 92.12 92 MET A N 1
ATOM 735 C CA . MET A 1 92 ? -1.949 -8.044 -9.336 1.00 92.12 92 MET A CA 1
ATOM 736 C C . MET A 1 92 ? -2.312 -8.156 -7.850 1.00 92.12 92 MET A C 1
ATOM 738 O O . MET A 1 92 ? -3.424 -8.560 -7.517 1.00 92.12 92 MET A O 1
ATOM 742 N N . VAL A 1 93 ? -1.425 -7.722 -6.947 1.00 90.25 93 VAL A N 1
ATOM 743 C CA . VAL A 1 93 ? -1.703 -7.702 -5.498 1.00 90.25 93 VAL A CA 1
ATOM 744 C C . VAL A 1 93 ? -2.898 -6.798 -5.172 1.00 90.25 93 VAL A C 1
ATOM 746 O O . VAL A 1 93 ? -3.759 -7.169 -4.367 1.00 90.25 93 VAL A O 1
ATOM 749 N N . MET A 1 94 ? -3.001 -5.638 -5.827 1.00 88.69 94 MET A N 1
ATOM 750 C CA . MET A 1 94 ? -4.139 -4.731 -5.665 1.00 88.69 94 MET A CA 1
ATOM 751 C C . MET A 1 94 ? -5.440 -5.353 -6.187 1.00 88.69 94 MET A C 1
ATOM 753 O O . MET A 1 94 ? -6.462 -5.290 -5.506 1.00 88.69 94 MET A O 1
ATOM 757 N N . ALA A 1 95 ? -5.412 -5.995 -7.358 1.00 91.56 95 ALA A N 1
ATOM 758 C CA . ALA A 1 95 ? -6.576 -6.680 -7.916 1.00 91.56 95 ALA A CA 1
ATOM 759 C C . ALA A 1 95 ? -7.071 -7.799 -6.985 1.00 91.56 95 ALA A C 1
ATOM 761 O O . ALA A 1 95 ? -8.259 -7.855 -6.663 1.00 91.56 95 ALA A O 1
ATOM 762 N N . CYS A 1 96 ? -6.157 -8.625 -6.467 1.00 91.94 96 CYS A N 1
ATOM 763 C CA . CYS A 1 96 ? -6.474 -9.644 -5.467 1.00 91.94 96 CYS A CA 1
ATOM 764 C C . CYS A 1 96 ? -7.086 -9.031 -4.198 1.00 91.94 96 CYS A C 1
ATOM 766 O O . CYS A 1 96 ? -8.078 -9.545 -3.683 1.00 91.94 96 CYS A O 1
ATOM 768 N N . SER A 1 97 ? -6.548 -7.905 -3.721 1.00 87.00 97 SER A N 1
ATOM 769 C CA . SER A 1 97 ? -7.075 -7.193 -2.548 1.00 87.00 97 SER A CA 1
ATOM 770 C C . SER A 1 97 ? -8.509 -6.702 -2.759 1.00 87.00 97 SER A C 1
ATOM 772 O O . SER A 1 97 ? -9.342 -6.854 -1.868 1.00 87.00 97 SER A O 1
ATOM 774 N N . ILE A 1 98 ? -8.829 -6.174 -3.946 1.00 87.88 98 ILE A N 1
ATOM 775 C CA . ILE A 1 98 ? -10.191 -5.743 -4.296 1.00 87.88 98 ILE A CA 1
ATOM 776 C C . ILE A 1 98 ? -11.149 -6.937 -4.296 1.00 87.88 98 ILE A C 1
ATOM 778 O O . ILE A 1 98 ? -12.228 -6.853 -3.713 1.00 87.88 98 ILE A O 1
ATOM 782 N N . VAL A 1 99 ? -10.755 -8.063 -4.898 1.00 90.44 99 VAL A N 1
ATOM 783 C CA . VAL A 1 99 ? -11.578 -9.284 -4.910 1.00 90.44 99 VAL A CA 1
ATOM 784 C C . VAL A 1 99 ? -11.840 -9.772 -3.485 1.00 90.44 99 VAL A C 1
ATOM 786 O O . VAL A 1 99 ? -12.987 -10.039 -3.129 1.00 90.44 99 VAL A O 1
ATOM 789 N N . LEU A 1 100 ? -10.809 -9.826 -2.639 1.00 87.31 100 LEU A N 1
ATOM 790 C CA . LEU A 1 100 ? -10.957 -10.212 -1.235 1.00 87.31 100 LEU A CA 1
ATOM 791 C C . LEU A 1 100 ? -11.863 -9.247 -0.464 1.00 87.31 100 LEU A C 1
ATOM 793 O O . LEU A 1 100 ? -12.702 -9.700 0.313 1.00 87.31 100 LEU A O 1
ATOM 797 N N . PHE A 1 101 ? -11.742 -7.937 -0.693 1.00 81.94 101 PHE A N 1
ATOM 798 C CA . PHE A 1 101 ? -12.618 -6.939 -0.081 1.00 81.94 101 PHE A CA 1
ATOM 799 C C . PHE A 1 101 ? -14.078 -7.147 -0.497 1.00 81.94 101 PHE A C 1
ATOM 801 O O . PHE A 1 101 ? -14.949 -7.200 0.364 1.00 81.94 101 PHE A O 1
ATOM 808 N N . LEU A 1 102 ? -14.347 -7.357 -1.789 1.00 84.25 102 LEU A N 1
ATOM 809 C CA . LEU A 1 102 ? -15.693 -7.622 -2.312 1.00 84.25 102 LEU A CA 1
ATOM 810 C C . LEU A 1 102 ? -16.299 -8.943 -1.815 1.00 84.25 102 LEU A C 1
ATOM 812 O O . LEU A 1 102 ? -17.517 -9.076 -1.738 1.00 84.25 102 LEU A O 1
ATOM 816 N N . VAL A 1 103 ? -15.474 -9.933 -1.475 1.00 84.81 103 VAL A N 1
ATOM 817 C CA . VAL A 1 103 ? -15.948 -11.162 -0.826 1.00 84.81 103 VAL A CA 1
ATOM 818 C C . VAL A 1 103 ? -16.237 -10.903 0.657 1.00 84.81 103 VAL A C 1
ATOM 820 O O . VAL A 1 103 ? -17.276 -11.323 1.170 1.00 84.81 103 VAL A O 1
ATOM 823 N N . ARG A 1 104 ? -15.355 -10.170 1.352 1.00 75.06 104 ARG A N 1
ATOM 824 C CA . ARG A 1 104 ? -15.509 -9.832 2.778 1.00 75.06 104 ARG A CA 1
ATOM 825 C C . ARG A 1 104 ? -16.587 -8.785 3.051 1.00 75.06 104 ARG A C 1
ATOM 827 O O . ARG A 1 104 ? -17.075 -8.741 4.176 1.00 75.06 104 ARG A O 1
ATOM 834 N N . THR A 1 105 ? -17.042 -8.012 2.063 1.00 69.69 105 THR A N 1
ATOM 835 C CA . THR A 1 105 ? -18.157 -7.060 2.234 1.00 69.69 105 THR A CA 1
ATOM 836 C C . THR A 1 105 ? -19.461 -7.702 2.675 1.00 69.69 105 THR A C 1
ATOM 838 O O . THR A 1 105 ? -20.267 -7.038 3.320 1.00 69.69 105 THR A O 1
ATOM 841 N N . ARG A 1 106 ? -19.643 -9.006 2.444 1.00 62.84 106 ARG A N 1
ATOM 842 C CA . ARG A 1 106 ? -20.763 -9.776 3.009 1.00 62.84 106 ARG A CA 1
ATOM 843 C C . ARG A 1 106 ? -20.706 -9.938 4.535 1.00 62.84 106 ARG A C 1
ATOM 845 O O . ARG A 1 106 ? -21.724 -10.270 5.129 1.00 62.84 106 ARG A O 1
ATOM 852 N N . ILE A 1 107 ? -19.541 -9.725 5.145 1.00 64.56 107 ILE A N 1
ATOM 853 C CA . ILE A 1 107 ? -19.267 -9.903 6.580 1.00 64.56 107 ILE A CA 1
ATOM 854 C C . ILE A 1 107 ? -19.102 -8.539 7.286 1.00 64.56 107 ILE A C 1
ATOM 856 O O . ILE A 1 107 ? -19.099 -8.484 8.513 1.00 64.56 107 ILE A O 1
ATOM 860 N N . TYR A 1 108 ? -19.003 -7.417 6.554 1.00 63.41 108 TYR A N 1
ATOM 861 C CA . TYR A 1 108 ? -18.872 -6.096 7.182 1.00 63.41 108 TYR A CA 1
ATOM 862 C C . TYR A 1 108 ? -20.165 -5.660 7.887 1.00 63.41 108 TYR A C 1
ATOM 864 O O . TYR A 1 108 ? -21.257 -5.677 7.310 1.00 63.41 108 TYR A O 1
ATOM 872 N N . VAL A 1 109 ? -20.018 -5.210 9.136 1.00 60.06 109 VAL A N 1
ATOM 873 C CA . VAL A 1 109 ? -21.091 -4.606 9.933 1.00 60.06 109 VAL A CA 1
ATOM 874 C C . VAL A 1 109 ? -21.441 -3.251 9.321 1.00 60.06 109 VAL A C 1
ATOM 876 O O . VAL A 1 109 ? -20.674 -2.295 9.402 1.00 60.06 109 VAL A O 1
ATOM 879 N N . HIS A 1 110 ? -22.600 -3.173 8.672 1.00 63.59 110 HIS A N 1
ATOM 880 C CA . HIS A 1 110 ? -23.118 -1.924 8.128 1.00 63.59 110 HIS A CA 1
ATOM 881 C C . HIS A 1 110 ? -23.808 -1.150 9.252 1.00 63.59 110 HIS A C 1
ATOM 883 O O . HIS A 1 110 ? -24.922 -1.489 9.658 1.00 63.59 110 HIS A O 1
ATOM 889 N N . VAL A 1 111 ? -23.149 -0.114 9.767 1.00 59.00 111 VAL A N 1
ATOM 890 C CA . VAL A 1 111 ? -23.769 0.810 10.722 1.00 59.00 111 VAL A CA 1
ATOM 891 C C . VAL A 1 111 ? -24.807 1.635 9.956 1.00 59.00 111 VAL A C 1
ATOM 893 O O . VAL A 1 111 ? -24.478 2.263 8.949 1.00 59.00 111 VAL A O 1
ATOM 896 N N . LYS A 1 112 ? -26.078 1.597 10.376 1.00 47.62 112 LYS A N 1
ATOM 897 C CA . LYS A 1 112 ? -27.110 2.462 9.784 1.00 47.62 112 LYS A CA 1
ATOM 898 C C . LYS A 1 112 ? -26.738 3.924 10.054 1.00 47.62 112 LYS A C 1
ATOM 900 O O . LYS A 1 112 ? -26.425 4.232 11.204 1.00 47.62 112 LYS A O 1
ATOM 905 N N . PRO A 1 113 ? -26.791 4.814 9.049 1.00 53.28 113 PRO A N 1
ATOM 906 C CA . PRO A 1 113 ? -26.697 6.241 9.310 1.00 53.28 113 PRO A CA 1
ATOM 907 C C . PRO A 1 113 ? -27.895 6.649 10.181 1.00 53.28 113 PRO A C 1
ATOM 909 O O . PRO A 1 113 ? -29.036 6.311 9.851 1.00 53.28 113 PRO A O 1
ATOM 912 N N . GLY A 1 114 ? -27.605 7.277 11.321 1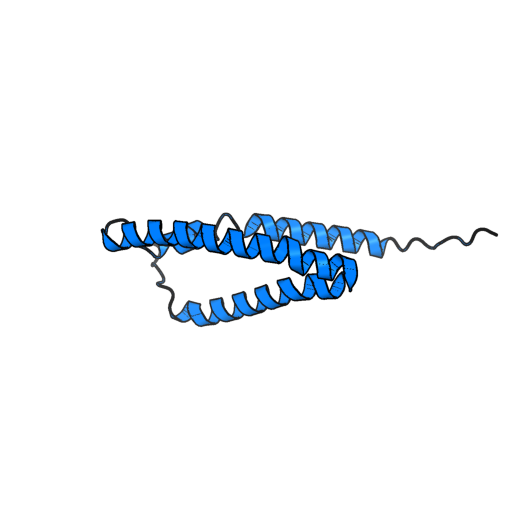.00 47.25 114 GLY A N 1
ATOM 913 C CA . GLY A 1 114 ? -28.583 7.934 12.190 1.00 47.25 114 GLY A CA 1
ATOM 914 C C . GLY A 1 114 ? -28.782 9.388 11.803 1.00 47.25 114 GLY A C 1
ATOM 915 O O . GLY A 1 114 ? -27.845 9.961 11.201 1.00 47.25 114 GLY A O 1
#

Sequence (114 aa):
MQTRHHVSTTQPTVMLMDLGLLSIRSNGIRPYIIPFDVNQFDPTTEEGAKGINSFFYWYYTTITVVILITTTMVVYIQDSMSWAIGFEIPTMVMACSIVLFLVRTRIYVHVKPG

InterPro domains:
  IPR000109 Proton-dependent oligopeptide transporter family [PF00854] (8-113)
  IPR036259 MFS transporter superfamily [G3DSA:1.20.1250.20] (1-114)

Organism: Acer saccharum (NCBI:txid4024)

pLDDT: mean 82.73, std 13.0, range [37.38, 96.06]

Radius of gyration: 20.92 Å; chains: 1; bounding box: 52×26×69 Å

Foldseek 3Di:
DDDPDPPPPVVVVVVVVVVVVVVCVVVVPPPPPLVVVLVQADCVDPVSVVVNVVVVVVVVVVVVVVCVCLVPPLVCCCPPPHVVVSVVVVVVVVVVVVVVVVVCVVVDDDDDDD